Protein AF-A0A496VWD0-F1 (afdb_monomer)

Radius of gyration: 27.04 Å; Cα contacts (8 Å, |Δi|>4): 175; chains: 1; bounding box: 59×35×78 Å

Mean predicted aligned error: 11.77 Å

Solvent-accessible surface area (backbone atoms only — not comparable to full-atom values): 10431 Å² total; per-residue (Å²): 88,80,32,34,59,70,76,56,68,68,62,35,54,75,59,40,41,42,76,70,86,48,63,32,36,28,38,22,77,38,82,87,43,47,85,49,46,41,35,24,33,61,48,44,66,100,41,74,87,44,20,80,60,19,46,62,18,42,45,51,72,52,16,51,53,17,48,51,45,33,60,77,65,42,54,88,78,51,60,71,74,54,52,52,51,52,50,54,50,43,67,76,63,68,74,45,65,73,86,60,90,78,92,70,86,54,74,68,56,56,50,52,48,49,71,73,40,50,77,79,72,40,57,73,67,56,47,51,55,58,53,66,76,47,58,68,68,68,69,49,67,83,50,55,76,71,65,74,47,63,94,54,52,78,71,65,73,51,60,92,61,51,76,67,58,52,53,52,51,54,50,51,59,65,73,75,107

pLDDT: mean 81.61, std 12.05, range [44.19, 95.06]

Structure (mmCIF, N/CA/C/O backbone):
data_AF-A0A496VWD0-F1
#
_entry.id   AF-A0A496VWD0-F1
#
loop_
_atom_site.group_PDB
_atom_site.id
_atom_site.type_symbol
_atom_site.label_atom_id
_atom_site.label_alt_id
_atom_site.label_comp_id
_atom_site.label_asym_id
_atom_site.label_entity_id
_atom_site.label_seq_id
_atom_site.pdbx_PDB_ins_code
_atom_site.Cartn_x
_atom_site.Cartn_y
_atom_site.Cartn_z
_atom_site.occupancy
_atom_site.B_iso_or_equiv
_atom_site.auth_seq_id
_atom_site.auth_comp_id
_atom_site.auth_asym_id
_atom_site.auth_atom_id
_atom_site.pdbx_PDB_model_num
ATOM 1 N N . MET A 1 1 ? 18.034 -6.921 -15.950 1.00 86.56 1 MET A N 1
ATOM 2 C CA . MET A 1 1 ? 18.511 -5.945 -14.944 1.00 86.56 1 MET A CA 1
ATOM 3 C C . MET A 1 1 ? 17.371 -4.990 -14.623 1.00 86.56 1 MET A C 1
ATOM 5 O O . MET A 1 1 ? 16.709 -4.540 -15.549 1.00 86.56 1 MET A O 1
ATOM 9 N N . ILE A 1 2 ? 17.115 -4.714 -13.344 1.00 89.25 2 ILE A N 1
ATOM 10 C CA . ILE A 1 2 ? 16.047 -3.802 -12.904 1.00 89.25 2 ILE A CA 1
ATOM 11 C C . ILE A 1 2 ? 16.693 -2.579 -12.255 1.00 89.25 2 ILE A C 1
ATOM 13 O O . ILE A 1 2 ? 17.579 -2.725 -11.415 1.00 89.25 2 ILE A O 1
ATOM 17 N N . CYS A 1 3 ? 16.245 -1.386 -12.636 1.00 88.88 3 CYS A N 1
ATOM 18 C CA . CYS A 1 3 ? 16.749 -0.121 -12.124 1.00 88.88 3 CYS A CA 1
ATOM 19 C C . CYS A 1 3 ? 15.622 0.671 -11.459 1.00 88.88 3 CYS A C 1
ATOM 21 O O . CYS A 1 3 ? 14.650 1.070 -12.107 1.00 88.88 3 CYS A O 1
ATOM 23 N N . ALA A 1 4 ? 15.791 0.935 -10.162 1.00 85.19 4 ALA A N 1
ATOM 24 C CA . ALA A 1 4 ? 14.922 1.835 -9.411 1.00 85.19 4 ALA A CA 1
ATOM 25 C C . ALA A 1 4 ? 15.094 3.290 -9.854 1.00 85.19 4 ALA A C 1
ATOM 27 O O . ALA A 1 4 ? 14.109 4.018 -9.935 1.00 85.19 4 ALA A O 1
ATOM 28 N N . ILE A 1 5 ? 16.325 3.693 -10.179 1.00 85.62 5 ILE A N 1
ATOM 29 C CA . ILE A 1 5 ? 16.652 5.015 -10.721 1.00 85.62 5 ILE A CA 1
ATOM 30 C C . ILE A 1 5 ? 16.429 5.002 -12.232 1.00 85.62 5 ILE A C 1
ATOM 32 O O . ILE A 1 5 ? 16.742 4.023 -12.911 1.00 85.62 5 ILE A O 1
ATOM 36 N N . GLN A 1 6 ? 15.871 6.090 -12.766 1.00 85.06 6 GLN A N 1
ATOM 37 C CA . GLN A 1 6 ? 15.664 6.224 -14.205 1.00 85.06 6 GLN A CA 1
ATOM 38 C C . GLN A 1 6 ? 17.026 6.336 -14.916 1.00 85.06 6 GLN A C 1
ATOM 40 O O . GLN A 1 6 ? 17.769 7.277 -14.630 1.00 85.06 6 GLN A O 1
ATOM 45 N N . PRO A 1 7 ? 17.377 5.412 -15.830 1.00 85.75 7 PRO A N 1
ATOM 46 C CA . PRO A 1 7 ? 18.634 5.492 -16.560 1.00 85.75 7 PRO A CA 1
ATOM 47 C C . PRO A 1 7 ? 18.671 6.754 -17.424 1.00 85.75 7 PRO A C 1
ATOM 49 O O . PRO A 1 7 ? 17.678 7.108 -18.060 1.00 85.75 7 PRO A O 1
ATOM 52 N N . GLN A 1 8 ? 19.819 7.424 -17.486 1.00 88.12 8 GLN A N 1
ATOM 53 C CA . GLN A 1 8 ? 19.976 8.597 -18.343 1.00 88.12 8 GLN A CA 1
ATOM 54 C C . GLN A 1 8 ? 19.840 8.214 -19.822 1.00 88.12 8 GLN A C 1
ATOM 56 O O . GLN A 1 8 ? 20.357 7.182 -20.258 1.00 88.12 8 GLN A O 1
ATOM 61 N N . LYS A 1 9 ? 19.180 9.074 -20.608 1.00 88.69 9 LYS A N 1
ATOM 62 C CA . LYS A 1 9 ? 18.938 8.841 -22.040 1.00 88.69 9 LYS A CA 1
ATOM 63 C C . LYS A 1 9 ? 20.238 8.601 -22.816 1.00 88.69 9 LYS A C 1
ATOM 65 O O . LYS A 1 9 ? 20.314 7.614 -23.538 1.00 88.69 9 LYS A O 1
ATOM 70 N N . ALA A 1 10 ? 21.257 9.430 -22.581 1.00 89.94 10 ALA A N 1
ATOM 71 C CA . ALA A 1 10 ? 22.562 9.314 -23.232 1.00 89.94 10 ALA A CA 1
ATOM 72 C C . ALA A 1 10 ? 23.220 7.942 -22.996 1.00 89.94 10 ALA A C 1
ATOM 74 O O . ALA A 1 10 ? 23.674 7.307 -23.943 1.00 89.94 10 ALA A O 1
ATOM 75 N N . ASN A 1 11 ? 23.191 7.436 -21.757 1.00 88.69 11 ASN A N 1
ATOM 76 C CA . ASN A 1 11 ? 23.763 6.126 -21.433 1.00 88.69 11 ASN A CA 1
ATOM 77 C C . ASN A 1 11 ? 23.001 4.997 -22.136 1.00 88.69 11 ASN A C 1
ATOM 79 O O . ASN A 1 11 ? 23.614 4.069 -22.654 1.00 88.69 11 ASN A O 1
ATOM 83 N N . ARG A 1 12 ? 21.665 5.064 -22.185 1.00 90.88 12 ARG A N 1
ATOM 84 C CA . ARG A 1 12 ? 20.867 4.047 -22.891 1.00 90.88 12 ARG A CA 1
ATOM 85 C C . ARG A 1 12 ? 21.214 4.001 -24.376 1.00 90.88 12 ARG A C 1
ATOM 87 O O . ARG A 1 12 ? 21.458 2.918 -24.897 1.00 90.88 12 ARG A O 1
ATOM 94 N N . GLU A 1 13 ? 21.278 5.162 -25.022 1.00 89.94 13 GLU A N 1
ATOM 95 C CA . GLU A 1 13 ? 21.610 5.281 -26.445 1.00 89.94 13 GLU A CA 1
ATOM 96 C C . GLU A 1 13 ? 23.036 4.798 -26.736 1.00 89.94 13 GLU A C 1
ATOM 98 O O . GLU A 1 13 ? 23.237 4.035 -27.678 1.00 89.94 13 GLU A O 1
ATOM 103 N N . GLN A 1 14 ? 24.006 5.138 -25.880 1.00 91.81 14 GLN A N 1
ATOM 104 C CA . GLN A 1 14 ? 25.393 4.676 -25.999 1.00 91.81 14 GLN A CA 1
ATOM 105 C C . GLN A 1 14 ? 25.508 3.143 -26.011 1.00 91.81 14 GLN A C 1
ATOM 107 O O . GLN A 1 14 ? 26.306 2.588 -26.764 1.00 91.81 14 GLN A O 1
ATOM 112 N N . TYR A 1 15 ? 24.714 2.450 -25.191 1.00 91.62 15 TYR A N 1
ATOM 113 C CA . TYR A 1 15 ? 24.702 0.984 -25.121 1.00 91.62 15 TYR A CA 1
ATOM 114 C C . TYR A 1 15 ? 23.644 0.337 -26.036 1.00 91.62 15 TYR A C 1
ATOM 116 O O . TYR A 1 15 ? 23.384 -0.863 -25.927 1.00 91.62 15 TYR A O 1
ATOM 124 N N . GLY A 1 16 ? 23.039 1.110 -26.944 1.00 92.19 16 GLY A N 1
ATOM 125 C CA . GLY A 1 16 ? 22.092 0.620 -27.946 1.00 92.19 16 GLY A CA 1
ATOM 126 C C . GLY A 1 16 ? 20.762 0.125 -27.377 1.00 92.19 16 GLY A C 1
ATOM 127 O O . GLY A 1 16 ? 20.146 -0.741 -27.985 1.00 92.19 16 GLY A O 1
ATOM 128 N N . TYR A 1 17 ? 20.340 0.611 -26.206 1.00 94.19 17 TYR A N 1
ATOM 129 C CA . TYR A 1 17 ? 19.066 0.233 -25.592 1.00 94.19 17 TYR A CA 1
ATOM 130 C C . TYR A 1 17 ? 17.898 1.028 -26.179 1.00 94.19 17 TYR A C 1
ATOM 132 O O . TYR A 1 17 ? 17.812 2.246 -26.003 1.00 94.19 17 TYR A O 1
ATOM 140 N N . THR A 1 18 ? 16.948 0.323 -26.791 1.00 92.38 18 THR A N 1
ATOM 141 C CA . THR A 1 18 ? 15.711 0.879 -27.356 1.00 92.38 18 THR A CA 1
ATOM 142 C C . THR A 1 18 ? 14.483 0.276 -26.673 1.00 92.38 18 THR A C 1
ATOM 144 O O . THR A 1 18 ? 14.570 -0.758 -26.010 1.00 92.38 18 THR A O 1
ATOM 147 N N . ILE A 1 19 ? 13.337 0.961 -26.748 1.00 89.88 19 ILE A N 1
ATOM 148 C CA . ILE A 1 19 ? 12.087 0.453 -26.164 1.00 89.88 19 ILE A CA 1
ATOM 149 C C . ILE A 1 19 ? 11.621 -0.744 -26.989 1.00 89.88 19 ILE A C 1
ATOM 151 O O . ILE A 1 19 ? 11.477 -0.627 -28.203 1.00 89.88 19 ILE A O 1
ATOM 155 N N . GLN A 1 20 ? 11.348 -1.868 -26.326 1.00 81.69 20 GLN A N 1
ATOM 156 C CA . GLN A 1 20 ? 10.943 -3.092 -27.016 1.00 81.69 20 GLN A CA 1
ATOM 157 C C . GLN A 1 20 ? 9.421 -3.236 -27.114 1.00 81.69 20 GLN A C 1
ATOM 159 O O . GLN A 1 20 ? 8.879 -3.404 -28.201 1.00 81.69 20 GLN A O 1
ATOM 164 N N . VAL A 1 21 ? 8.736 -3.203 -25.969 1.00 83.56 21 VAL A N 1
ATOM 165 C CA . VAL A 1 21 ? 7.298 -3.515 -25.875 1.00 83.56 21 VAL A CA 1
ATOM 166 C C . VAL A 1 21 ? 6.524 -2.344 -25.292 1.00 83.56 21 VAL A C 1
ATOM 168 O O . VAL A 1 21 ? 5.496 -1.943 -25.824 1.00 83.56 21 VAL A O 1
ATOM 171 N N . GLN A 1 22 ? 7.031 -1.781 -24.197 1.00 89.50 22 GLN A N 1
ATOM 172 C CA . GLN A 1 22 ? 6.360 -0.725 -23.455 1.00 89.50 22 GLN A CA 1
ATOM 173 C C . GLN A 1 22 ? 7.377 0.216 -22.800 1.00 89.50 22 GLN A C 1
ATOM 175 O O . GLN A 1 22 ? 8.539 -0.170 -22.617 1.00 89.50 22 GLN A O 1
ATOM 180 N N . PRO A 1 23 ? 6.961 1.433 -22.407 1.00 91.56 23 PRO A N 1
ATOM 181 C CA . PRO A 1 23 ? 7.809 2.349 -21.656 1.00 91.56 23 PRO A CA 1
ATOM 182 C C . PRO A 1 23 ? 8.456 1.671 -20.442 1.00 91.56 23 PRO A C 1
ATOM 184 O O . PRO A 1 23 ? 7.813 0.913 -19.719 1.00 91.56 23 PRO A O 1
ATOM 187 N N . GLY A 1 24 ? 9.750 1.919 -20.240 1.00 92.12 24 GLY A N 1
ATOM 188 C CA . GLY A 1 24 ? 10.509 1.326 -19.143 1.00 92.12 24 GLY A CA 1
ATOM 189 C C . GLY A 1 24 ? 11.041 -0.085 -19.394 1.00 92.12 24 GLY A C 1
ATOM 190 O O . GLY A 1 24 ? 11.794 -0.560 -18.554 1.00 92.12 24 GLY A O 1
ATOM 191 N N . VAL A 1 25 ? 10.735 -0.744 -20.517 1.00 94.06 25 VAL A N 1
ATOM 192 C CA . VAL A 1 25 ? 11.342 -2.036 -20.892 1.00 94.06 25 VAL A CA 1
ATOM 193 C C . VAL A 1 25 ? 12.208 -1.852 -22.132 1.00 94.06 25 VAL A C 1
ATOM 195 O O . VAL A 1 25 ? 11.705 -1.601 -23.230 1.00 94.06 25 VAL A O 1
ATOM 198 N N . TYR A 1 26 ? 13.519 -1.977 -21.941 1.00 93.75 26 TYR A N 1
ATOM 199 C CA . TYR A 1 26 ? 14.521 -1.717 -22.963 1.00 93.75 26 TYR A CA 1
ATOM 200 C C . TYR A 1 26 ? 15.311 -2.971 -23.325 1.00 93.75 26 TYR A C 1
ATOM 202 O O . TYR A 1 26 ? 15.705 -3.740 -22.444 1.00 93.75 26 TYR A O 1
ATOM 210 N N . GLN A 1 27 ? 15.625 -3.107 -24.611 1.00 94.81 27 GLN A N 1
ATOM 211 C CA . GLN A 1 27 ? 16.470 -4.169 -25.146 1.00 94.81 27 GLN A CA 1
ATOM 212 C C . GLN A 1 27 ? 17.642 -3.568 -25.919 1.00 94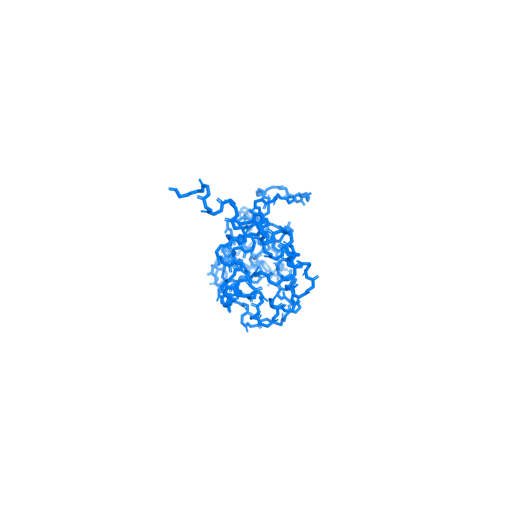.81 27 GLN A C 1
ATOM 214 O O . GLN A 1 27 ? 17.470 -2.561 -26.600 1.00 94.81 27 GLN A O 1
ATOM 219 N N . SER A 1 28 ? 18.832 -4.156 -25.779 1.00 93.81 28 SER A N 1
ATOM 220 C CA . SER A 1 28 ? 20.012 -3.699 -26.516 1.00 93.81 28 SER A CA 1
ATOM 221 C C . SER A 1 28 ? 20.126 -4.379 -27.879 1.00 93.81 28 SER A C 1
ATOM 223 O O . SER A 1 28 ? 19.969 -5.598 -27.984 1.00 93.81 28 SER A O 1
ATOM 225 N N . ASP A 1 29 ? 20.484 -3.599 -28.897 1.00 91.19 29 ASP A N 1
ATOM 226 C CA . ASP A 1 29 ? 20.844 -4.105 -30.227 1.00 91.19 29 ASP A CA 1
ATOM 227 C C . ASP A 1 29 ? 22.308 -4.582 -30.306 1.00 91.19 29 ASP A C 1
ATOM 229 O O . ASP A 1 29 ? 22.716 -5.232 -31.271 1.00 91.19 29 ASP A O 1
ATOM 233 N N . ASN A 1 30 ? 23.118 -4.305 -29.276 1.00 91.38 30 ASN A N 1
ATOM 234 C CA . ASN A 1 30 ? 24.497 -4.775 -29.190 1.00 91.38 30 ASN A CA 1
ATOM 235 C C . ASN A 1 30 ? 24.525 -6.284 -28.911 1.00 91.38 30 ASN A C 1
ATOM 237 O O . ASN A 1 30 ? 23.967 -6.731 -27.915 1.00 91.38 30 ASN A O 1
ATOM 241 N N . ILE A 1 31 ? 25.235 -7.062 -29.735 1.00 91.75 31 ILE A N 1
ATOM 242 C CA . ILE A 1 31 ? 25.299 -8.535 -29.662 1.00 91.75 31 ILE A CA 1
ATOM 243 C C . ILE A 1 31 ? 25.579 -9.046 -28.238 1.00 91.75 31 ILE A C 1
ATOM 245 O O . ILE A 1 31 ? 24.936 -9.996 -27.795 1.00 91.75 31 ILE A O 1
ATOM 249 N N . THR A 1 32 ? 26.486 -8.398 -27.505 1.00 91.81 32 THR A N 1
ATOM 250 C CA . THR A 1 32 ? 26.884 -8.816 -26.151 1.00 91.81 32 THR A CA 1
ATOM 251 C C . THR A 1 32 ? 25.822 -8.489 -25.100 1.00 91.81 32 THR A C 1
ATOM 253 O O . THR A 1 32 ? 25.647 -9.238 -24.142 1.00 91.81 32 THR A O 1
ATOM 256 N N . LEU A 1 33 ? 25.100 -7.377 -25.265 1.00 91.38 33 LEU A N 1
ATOM 257 C CA . LEU A 1 33 ? 24.080 -6.907 -24.318 1.00 91.38 33 LEU A CA 1
ATOM 258 C C . LEU A 1 33 ? 22.660 -7.327 -24.717 1.00 91.38 33 LEU A C 1
ATOM 260 O O . LEU A 1 33 ? 21.738 -7.203 -23.917 1.00 91.38 33 LEU A O 1
ATOM 264 N N . LYS A 1 34 ? 22.483 -7.881 -25.918 1.00 90.81 34 LYS A N 1
ATOM 265 C CA . LYS A 1 34 ? 21.219 -8.393 -26.453 1.00 90.81 34 LYS A CA 1
ATOM 266 C C . LYS A 1 34 ? 20.522 -9.427 -25.564 1.00 90.81 34 LYS A C 1
ATOM 268 O O . LYS A 1 34 ? 19.304 -9.502 -25.654 1.00 90.81 34 LYS A O 1
ATOM 273 N N . PRO A 1 35 ? 21.196 -10.210 -24.702 1.00 93.38 35 PRO A N 1
ATOM 274 C CA . PRO A 1 35 ? 20.502 -11.063 -23.732 1.00 93.38 35 PRO A CA 1
ATOM 275 C C . PRO A 1 35 ? 19.967 -10.313 -22.501 1.00 93.38 35 PRO A C 1
ATOM 277 O O . PRO A 1 35 ? 19.178 -10.865 -21.739 1.00 93.38 35 PRO A O 1
ATOM 280 N N . ILE A 1 36 ? 20.407 -9.075 -22.258 1.00 92.25 36 ILE A N 1
ATOM 281 C CA . ILE A 1 36 ? 20.117 -8.329 -21.032 1.00 92.25 36 ILE A CA 1
ATOM 282 C C . ILE A 1 36 ? 18.985 -7.338 -21.295 1.00 92.25 36 ILE A C 1
ATOM 284 O O . ILE A 1 36 ? 19.176 -6.306 -21.927 1.00 92.25 36 ILE A O 1
ATOM 288 N N . THR A 1 37 ? 17.804 -7.618 -20.750 1.00 93.69 37 THR A N 1
ATOM 289 C CA . THR A 1 37 ? 16.703 -6.645 -20.711 1.00 93.69 37 THR A CA 1
ATOM 290 C C . THR A 1 37 ? 16.915 -5.663 -19.563 1.00 93.69 37 THR A C 1
ATOM 292 O O . THR A 1 37 ? 17.161 -6.067 -18.418 1.00 93.69 37 THR A O 1
ATOM 295 N N . LEU A 1 38 ? 16.803 -4.370 -19.853 1.00 93.12 38 LEU A N 1
ATOM 296 C CA . LEU A 1 38 ? 16.862 -3.294 -18.871 1.00 93.12 38 LEU A CA 1
ATOM 297 C C . LEU A 1 38 ? 15.442 -2.823 -18.544 1.00 93.12 38 LEU A C 1
ATOM 299 O O . LEU A 1 38 ? 14.721 -2.357 -19.421 1.00 93.12 38 LEU A O 1
ATOM 303 N N . ILE A 1 39 ? 15.055 -2.915 -17.274 1.00 94.50 39 ILE A N 1
ATOM 304 C CA . ILE A 1 39 ? 13.734 -2.501 -16.792 1.00 94.50 39 ILE A CA 1
ATOM 305 C C . ILE A 1 39 ? 13.890 -1.261 -15.906 1.00 94.50 39 ILE A C 1
ATOM 307 O O . ILE A 1 39 ? 14.478 -1.346 -14.828 1.00 94.50 39 ILE A O 1
ATOM 311 N N . SER A 1 40 ? 13.365 -0.112 -16.336 1.00 94.38 40 SER A N 1
ATOM 312 C CA . SER A 1 40 ? 13.303 1.114 -15.536 1.00 94.38 40 SER A CA 1
ATOM 313 C C . SER A 1 40 ? 11.952 1.260 -14.846 1.00 94.38 40 SER A C 1
ATOM 315 O O . SER A 1 40 ? 10.940 1.564 -15.476 1.00 94.38 40 SER A O 1
ATOM 317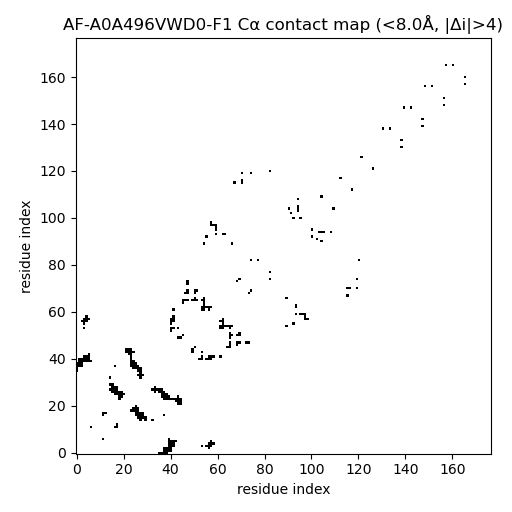 N N . LEU A 1 41 ? 11.956 1.124 -13.520 1.00 93.81 41 LEU A N 1
ATOM 318 C CA . LEU A 1 41 ? 10.737 1.142 -12.708 1.00 93.81 41 LEU A CA 1
ATOM 319 C C . LEU A 1 41 ? 9.996 2.487 -12.755 1.00 93.81 41 LEU A C 1
ATOM 321 O O . LEU A 1 41 ? 8.772 2.531 -12.693 1.00 93.81 41 LEU A O 1
ATOM 325 N N . ASN A 1 42 ? 10.723 3.596 -12.908 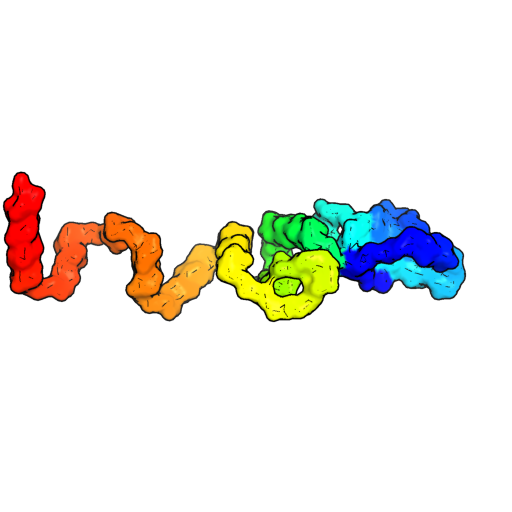1.00 91.69 42 ASN A N 1
ATOM 326 C CA . ASN A 1 42 ? 10.125 4.932 -13.000 1.00 91.69 42 ASN A CA 1
ATOM 327 C C . ASN A 1 42 ? 9.389 5.186 -14.323 1.00 91.69 42 ASN A C 1
ATOM 329 O O . ASN A 1 42 ? 8.587 6.120 -14.398 1.00 91.69 42 ASN A O 1
ATOM 333 N N . GLU A 1 43 ? 9.691 4.406 -15.361 1.00 93.44 43 GLU A N 1
ATOM 334 C CA . GLU A 1 43 ? 9.142 4.565 -16.710 1.00 93.44 43 GLU A CA 1
ATOM 335 C C . GLU A 1 43 ? 8.032 3.542 -17.005 1.00 93.44 43 GLU A C 1
ATOM 337 O O . GLU A 1 43 ? 7.296 3.733 -17.970 1.00 93.44 43 GLU A O 1
ATOM 342 N N . LEU A 1 44 ? 7.860 2.515 -16.160 1.00 95.06 44 LEU A N 1
ATOM 343 C CA . LEU A 1 44 ? 6.809 1.508 -16.324 1.00 95.06 44 LEU A CA 1
ATOM 344 C C . LEU A 1 44 ? 5.391 2.114 -16.233 1.00 95.06 44 LEU A C 1
ATOM 346 O O . LEU A 1 44 ? 5.163 3.034 -15.427 1.00 95.06 44 LEU A O 1
ATOM 350 N N . PRO A 1 45 ? 4.423 1.590 -17.013 1.00 94.94 45 PRO A N 1
ATOM 351 C CA . PRO A 1 45 ? 3.007 1.933 -16.892 1.00 94.94 45 PRO A CA 1
ATOM 352 C C . PRO A 1 45 ? 2.432 1.634 -15.502 1.00 94.94 45 PRO A C 1
ATOM 354 O O . PRO A 1 45 ? 2.868 0.709 -14.810 1.00 94.94 45 PRO A O 1
ATOM 357 N N . ASP A 1 46 ? 1.423 2.413 -15.107 1.00 94.06 46 ASP A N 1
ATOM 358 C CA . ASP A 1 46 ? 0.728 2.273 -13.822 1.00 94.06 46 ASP A CA 1
ATOM 359 C C . ASP A 1 46 ? -0.308 1.125 -13.903 1.00 94.06 46 ASP A C 1
ATOM 361 O O . ASP A 1 46 ? -1.512 1.359 -13.891 1.00 94.06 46 ASP A O 1
ATOM 365 N N . GLU A 1 47 ? 0.170 -0.118 -14.026 1.00 94.12 47 GLU A N 1
ATOM 366 C CA . GLU A 1 47 ? -0.653 -1.331 -14.181 1.00 94.12 47 GLU A CA 1
ATOM 367 C C . GLU A 1 47 ? -0.367 -2.366 -13.086 1.00 94.12 47 GLU A C 1
ATOM 369 O O . GLU A 1 47 ? 0.753 -2.449 -12.575 1.00 94.12 47 GLU A O 1
ATOM 374 N N . LEU A 1 48 ? -1.364 -3.193 -12.735 1.00 91.69 48 LEU A N 1
ATOM 375 C CA . LEU A 1 48 ? -1.295 -4.074 -11.561 1.00 91.69 48 LEU A CA 1
ATOM 376 C C . LEU A 1 48 ? -0.122 -5.062 -11.623 1.00 91.69 48 LEU A C 1
ATOM 378 O O . LEU A 1 48 ? 0.553 -5.289 -10.621 1.00 91.69 48 LEU A O 1
ATOM 382 N N . HIS A 1 49 ? 0.160 -5.621 -12.801 1.00 90.81 49 HIS A N 1
ATOM 383 C CA . HIS A 1 49 ? 1.270 -6.557 -12.979 1.00 90.81 49 HIS A CA 1
ATOM 384 C C . HIS A 1 49 ? 2.648 -5.884 -12.818 1.00 90.81 49 HIS A C 1
ATOM 386 O O . HIS A 1 49 ? 3.598 -6.541 -12.399 1.00 90.81 49 HIS A O 1
ATOM 392 N N . ASN A 1 50 ? 2.750 -4.573 -13.079 1.00 93.56 5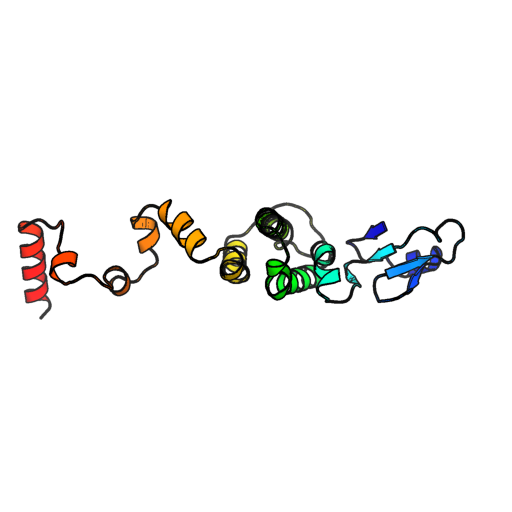0 ASN A N 1
ATOM 393 C CA . ASN A 1 50 ? 3.966 -3.781 -12.863 1.00 93.56 50 ASN A CA 1
ATOM 394 C C . ASN A 1 50 ? 4.064 -3.257 -11.424 1.00 93.56 50 ASN A C 1
ATOM 396 O O . ASN A 1 50 ? 5.164 -3.035 -10.921 1.00 93.56 50 ASN A O 1
ATOM 400 N N . ALA A 1 51 ? 2.934 -3.062 -10.740 1.00 91.62 51 ALA A N 1
ATOM 401 C CA . ALA A 1 51 ? 2.875 -2.421 -9.428 1.00 91.62 51 ALA A CA 1
ATOM 402 C C . ALA A 1 51 ? 3.759 -3.110 -8.372 1.00 91.62 51 ALA A C 1
ATOM 404 O O . ALA A 1 51 ? 4.383 -2.430 -7.556 1.00 91.62 51 ALA A O 1
ATOM 405 N N . TRP A 1 52 ? 3.885 -4.439 -8.438 1.00 88.06 52 TRP A N 1
ATOM 406 C CA . TRP A 1 52 ? 4.728 -5.234 -7.537 1.00 88.06 52 TRP A CA 1
ATOM 407 C C . TRP A 1 52 ? 6.203 -4.845 -7.560 1.00 88.06 52 TRP A C 1
ATOM 409 O O . TRP A 1 52 ? 6.861 -4.896 -6.528 1.00 88.06 52 TRP A O 1
ATOM 419 N N . VAL A 1 53 ? 6.724 -4.462 -8.727 1.00 89.38 53 VAL A N 1
ATOM 420 C CA . VAL A 1 53 ? 8.118 -4.026 -8.870 1.00 89.38 53 VAL A CA 1
ATOM 421 C C . VAL A 1 53 ? 8.226 -2.506 -8.817 1.00 89.38 53 VAL A C 1
ATOM 423 O O . VAL A 1 53 ? 9.171 -1.979 -8.240 1.00 89.38 53 VAL A O 1
ATOM 426 N N . THR A 1 54 ? 7.235 -1.777 -9.337 1.00 91.94 54 THR A N 1
ATOM 427 C CA . THR A 1 54 ? 7.214 -0.305 -9.349 1.00 91.94 54 THR A CA 1
ATOM 428 C C . THR A 1 54 ? 7.097 0.302 -7.950 1.00 91.94 54 THR A C 1
ATOM 430 O O . THR A 1 54 ? 7.510 1.444 -7.743 1.00 91.94 54 THR A O 1
ATOM 433 N N . CYS A 1 55 ? 6.624 -0.446 -6.949 1.00 87.06 55 CYS A N 1
ATOM 434 C CA . CYS A 1 55 ? 6.671 0.014 -5.560 1.00 87.06 55 CYS A CA 1
ATOM 435 C C . CYS A 1 55 ? 8.110 0.278 -5.070 1.00 87.06 55 CYS A C 1
ATOM 437 O O . CYS A 1 55 ? 8.291 1.077 -4.160 1.00 87.06 55 CYS A O 1
ATOM 439 N N . LEU A 1 56 ? 9.133 -0.291 -5.723 1.00 86.81 56 LEU A N 1
ATOM 440 C CA . LEU A 1 56 ? 10.559 -0.067 -5.447 1.00 86.81 56 LEU A CA 1
ATOM 441 C C . LEU A 1 56 ? 11.185 1.063 -6.288 1.00 86.81 56 LEU A C 1
ATOM 443 O O . LEU A 1 56 ? 12.397 1.269 -6.245 1.00 86.81 56 LEU A O 1
ATOM 447 N N . ALA A 1 57 ? 10.394 1.782 -7.088 1.00 88.19 57 ALA A N 1
ATOM 448 C CA . ALA A 1 57 ? 10.890 2.861 -7.936 1.00 88.19 57 ALA A CA 1
ATOM 449 C C . ALA A 1 57 ? 11.500 4.007 -7.108 1.00 88.19 57 ALA A C 1
ATOM 451 O O . ALA A 1 57 ? 11.046 4.300 -6.001 1.00 88.19 57 ALA A O 1
ATOM 452 N N . SER A 1 58 ? 12.502 4.712 -7.639 1.00 84.00 58 SER A N 1
ATOM 453 C CA . SER A 1 58 ? 13.143 5.805 -6.894 1.00 84.00 58 SER A CA 1
ATOM 454 C C . SER A 1 58 ? 12.234 7.027 -6.732 1.00 84.00 58 SER A C 1
ATOM 456 O O . SER A 1 58 ? 12.328 7.716 -5.721 1.00 84.00 58 SER A O 1
ATOM 458 N N . LYS A 1 59 ? 11.299 7.270 -7.664 1.00 83.31 59 LYS A N 1
ATOM 459 C CA . LYS A 1 59 ? 10.370 8.406 -7.575 1.00 83.31 59 LYS A CA 1
ATOM 460 C C . LYS A 1 59 ? 9.221 8.115 -6.618 1.00 83.31 59 LYS A C 1
ATOM 462 O O . LYS A 1 59 ? 8.411 7.213 -6.863 1.00 83.31 59 LYS A O 1
ATOM 467 N N . LYS A 1 60 ? 9.055 8.955 -5.594 1.00 78.06 60 LYS A N 1
ATOM 468 C CA . LYS A 1 60 ? 7.995 8.828 -4.577 1.00 78.06 60 LYS A CA 1
ATOM 469 C C . LYS A 1 60 ? 6.600 8.721 -5.190 1.00 78.06 60 LYS A C 1
ATOM 471 O O . LYS A 1 60 ? 5.818 7.848 -4.820 1.00 78.06 60 LYS A O 1
ATOM 476 N N . ARG A 1 61 ? 6.291 9.569 -6.179 1.00 81.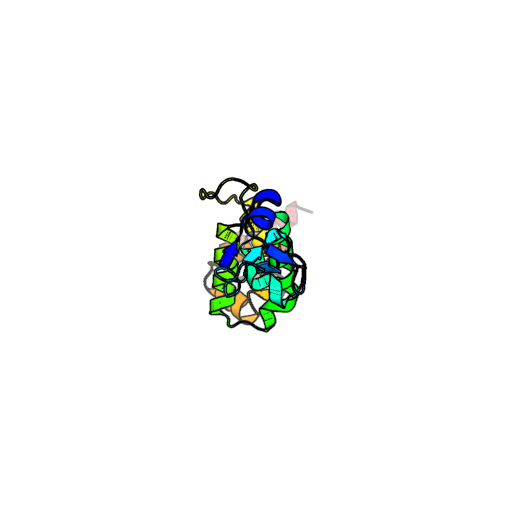88 61 ARG A N 1
ATOM 477 C CA . ARG A 1 61 ? 4.981 9.566 -6.855 1.00 81.88 61 ARG A CA 1
ATOM 478 C C . ARG A 1 61 ? 4.694 8.235 -7.556 1.00 81.88 61 ARG A C 1
ATOM 480 O O . ARG A 1 61 ? 3.547 7.800 -7.553 1.00 81.88 61 ARG A O 1
ATOM 487 N N . LYS A 1 62 ? 5.712 7.595 -8.142 1.00 86.69 62 LYS A N 1
ATOM 488 C CA . LYS A 1 62 ? 5.567 6.285 -8.793 1.00 86.69 62 LYS A CA 1
ATOM 489 C C . LYS A 1 62 ? 5.334 5.179 -7.768 1.00 86.69 62 LYS A C 1
ATOM 491 O O . LYS A 1 62 ? 4.390 4.413 -7.940 1.00 86.69 62 LYS A O 1
ATOM 496 N N . ARG A 1 63 ? 6.095 5.167 -6.664 1.00 85.94 63 ARG A N 1
ATOM 497 C CA . ARG A 1 63 ? 5.867 4.219 -5.559 1.00 85.94 63 ARG A CA 1
ATOM 498 C C . ARG A 1 63 ? 4.454 4.318 -5.004 1.00 85.94 63 ARG A C 1
ATOM 500 O O . ARG A 1 63 ? 3.770 3.307 -4.909 1.00 85.94 63 ARG A O 1
ATOM 507 N N . LEU A 1 64 ? 4.006 5.532 -4.672 1.00 81.44 64 LEU A N 1
ATOM 508 C CA . LEU A 1 64 ? 2.687 5.756 -4.076 1.00 81.44 64 LEU A CA 1
ATOM 509 C C . LEU A 1 64 ? 1.564 5.218 -4.965 1.00 81.44 64 LEU A C 1
ATOM 511 O O . LEU A 1 64 ? 0.718 4.482 -4.474 1.00 81.44 64 LEU A O 1
ATOM 515 N N . LYS A 1 65 ? 1.599 5.503 -6.272 1.00 87.19 65 LYS A N 1
ATOM 516 C CA . LYS A 1 65 ? 0.617 4.954 -7.217 1.00 87.19 65 LYS A CA 1
ATOM 517 C C . LYS A 1 65 ? 0.632 3.428 -7.263 1.00 87.19 65 LYS A C 1
ATOM 519 O O . LYS A 1 65 ? -0.430 2.817 -7.252 1.00 87.19 65 LYS A O 1
ATOM 524 N N . ALA A 1 66 ? 1.820 2.825 -7.306 1.00 89.62 66 ALA A N 1
ATOM 525 C CA . ALA A 1 66 ? 1.952 1.374 -7.298 1.00 89.62 66 ALA A CA 1
ATOM 526 C C . ALA A 1 66 ? 1.351 0.777 -6.020 1.00 89.62 66 ALA A C 1
ATOM 528 O O . ALA A 1 66 ? 0.564 -0.157 -6.090 1.00 89.62 66 ALA A O 1
ATOM 529 N N . PHE A 1 67 ? 1.643 1.359 -4.859 1.00 86.44 67 PHE A N 1
ATOM 530 C CA . PHE A 1 67 ? 1.080 0.912 -3.590 1.00 86.44 67 PHE A CA 1
ATOM 531 C C . PHE A 1 67 ? -0.434 1.078 -3.485 1.00 86.44 67 PHE A C 1
ATOM 533 O O . PHE A 1 67 ? -1.089 0.166 -2.990 1.00 86.44 67 PHE A O 1
ATOM 540 N N . THR A 1 68 ? -0.997 2.182 -3.977 1.00 84.94 68 THR A N 1
ATOM 541 C CA . THR A 1 68 ? -2.455 2.347 -4.075 1.00 84.94 68 THR A CA 1
ATOM 542 C C . THR A 1 68 ? -3.065 1.247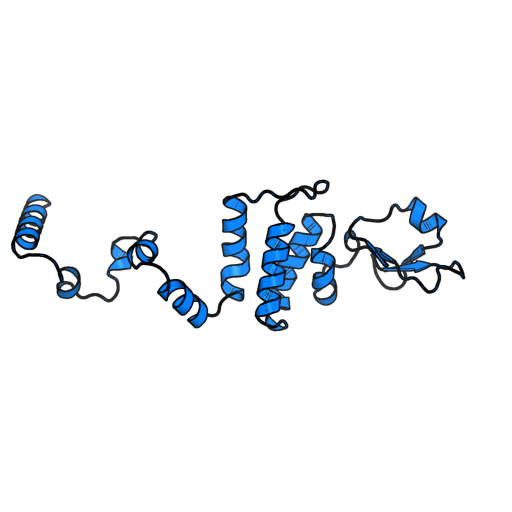 -4.944 1.00 84.94 68 THR A C 1
ATOM 544 O O . THR A 1 68 ? -3.996 0.579 -4.515 1.00 84.94 68 THR A O 1
ATOM 547 N N . LEU A 1 69 ? -2.477 0.965 -6.111 1.00 90.06 69 LEU A N 1
ATOM 548 C CA . LEU A 1 69 ? -2.967 -0.087 -7.004 1.00 90.06 69 LEU A CA 1
ATOM 549 C C . LEU A 1 69 ? -2.871 -1.490 -6.374 1.00 90.06 69 LEU A C 1
ATOM 551 O O . LEU A 1 69 ? -3.776 -2.312 -6.515 1.00 90.06 69 LEU A O 1
ATOM 555 N N . LEU A 1 70 ? -1.795 -1.760 -5.627 1.00 87.94 70 LEU A N 1
ATOM 556 C CA . LEU A 1 70 ? -1.650 -2.998 -4.861 1.00 87.94 70 LEU A CA 1
ATOM 557 C C . LEU A 1 70 ? -2.693 -3.108 -3.747 1.00 87.94 70 LEU A C 1
ATOM 559 O O . LEU A 1 70 ? -3.236 -4.191 -3.544 1.00 87.94 70 LEU A O 1
ATOM 563 N N . ASN A 1 71 ? -2.986 -2.019 -3.041 1.00 83.38 71 ASN A N 1
ATOM 564 C CA . ASN A 1 71 ? -4.010 -1.998 -2.003 1.00 83.38 71 ASN A CA 1
ATOM 565 C C . ASN A 1 71 ? -5.403 -2.287 -2.569 1.00 83.38 71 ASN A C 1
ATOM 567 O O . ASN A 1 71 ? -6.121 -3.123 -2.024 1.00 83.38 71 ASN A O 1
ATOM 571 N N . ASP A 1 72 ? -5.758 -1.616 -3.662 1.00 85.50 72 ASP A N 1
ATOM 572 C CA . ASP A 1 72 ? -7.109 -1.646 -4.220 1.00 85.50 72 ASP A CA 1
ATOM 573 C C . ASP A 1 72 ? -7.386 -2.964 -4.960 1.00 85.50 72 ASP A C 1
ATOM 575 O O . ASP A 1 72 ? -8.473 -3.534 -4.851 1.00 85.50 72 ASP A O 1
ATOM 579 N N . GLU A 1 73 ? -6.389 -3.490 -5.681 1.00 87.12 73 GLU A N 1
ATOM 580 C CA . GLU A 1 73 ? -6.572 -4.648 -6.561 1.00 87.12 73 GLU A CA 1
ATOM 581 C C . GLU A 1 73 ? -5.591 -5.800 -6.316 1.00 87.12 73 GLU A C 1
ATOM 583 O O . GLU A 1 73 ? -5.917 -6.948 -6.616 1.00 87.12 73 GLU A O 1
ATOM 588 N N . GLY A 1 74 ? -4.400 -5.545 -5.776 1.00 83.19 74 GLY A N 1
ATOM 589 C CA . GLY A 1 74 ? -3.359 -6.566 -5.599 1.00 83.19 74 GLY A CA 1
ATOM 590 C C . GLY A 1 74 ? -3.546 -7.448 -4.366 1.00 83.19 74 GLY A C 1
ATOM 591 O O . GLY A 1 74 ? -3.240 -8.640 -4.395 1.00 83.19 74 GLY A O 1
ATOM 592 N N . PHE A 1 75 ? -4.088 -6.892 -3.283 1.00 81.25 75 PHE A N 1
ATOM 593 C CA . PHE A 1 75 ? -4.138 -7.548 -1.973 1.00 81.25 75 PHE A CA 1
ATOM 594 C C . PHE A 1 75 ? -5.037 -8.787 -1.931 1.00 81.25 75 PHE A C 1
ATOM 596 O O . PHE A 1 75 ? -4.819 -9.676 -1.108 1.00 81.25 75 PHE A O 1
ATOM 603 N N . LYS A 1 76 ? -6.006 -8.906 -2.843 1.00 81.69 76 LYS A N 1
ATOM 604 C CA . LYS A 1 76 ? -6.820 -10.124 -3.002 1.00 81.69 76 LYS A CA 1
ATOM 605 C C . LYS A 1 76 ? -6.028 -11.326 -3.531 1.00 81.69 76 LYS A C 1
ATOM 607 O O . LYS A 1 76 ? -6.462 -12.454 -3.335 1.00 81.69 76 LYS A O 1
ATOM 612 N N . PHE A 1 77 ? -4.878 -11.101 -4.168 1.00 82.69 77 PHE A N 1
ATOM 613 C CA . PHE A 1 77 ? -4.094 -12.154 -4.818 1.00 82.69 77 PHE A CA 1
ATOM 614 C C . PHE A 1 77 ? -2.883 -12.625 -4.008 1.00 82.69 77 PHE A C 1
ATOM 616 O O . PHE A 1 77 ? -2.205 -13.556 -4.437 1.00 82.69 77 PHE A O 1
ATOM 623 N N . ILE A 1 78 ? -2.592 -12.004 -2.858 1.00 77.88 78 ILE A N 1
ATOM 624 C CA . ILE A 1 78 ? -1.390 -12.316 -2.076 1.00 77.88 78 ILE A CA 1
ATOM 625 C C . ILE A 1 78 ? -1.690 -12.965 -0.721 1.00 77.88 78 ILE A C 1
ATOM 627 O O . ILE A 1 78 ? -2.607 -12.535 -0.011 1.00 77.88 78 ILE A O 1
ATOM 631 N N . PRO A 1 79 ? -0.882 -13.966 -0.315 1.00 81.69 79 PRO A N 1
ATOM 632 C CA . PRO A 1 79 ? -0.960 -14.553 1.015 1.00 81.69 79 PRO A CA 1
ATOM 633 C C . PRO A 1 79 ? -0.739 -13.519 2.123 1.00 81.69 79 PRO A C 1
ATOM 635 O O . PRO A 1 79 ? 0.033 -12.569 1.972 1.00 81.69 79 PRO A O 1
ATOM 638 N N . LYS A 1 80 ? -1.358 -13.754 3.284 1.00 75.81 80 LYS A N 1
ATOM 639 C CA . LYS A 1 80 ? -1.280 -12.873 4.462 1.00 75.81 80 LYS A CA 1
ATOM 640 C C . LYS A 1 80 ? 0.156 -12.477 4.860 1.00 75.81 80 LYS A C 1
ATOM 642 O O . LYS A 1 80 ? 0.371 -11.284 5.061 1.00 75.81 80 LYS A O 1
ATOM 647 N N . PRO A 1 81 ? 1.156 -13.384 4.915 1.00 77.38 81 PRO A N 1
ATOM 648 C CA . PRO A 1 81 ? 2.533 -12.991 5.243 1.00 77.38 81 PRO A CA 1
ATOM 649 C C . PRO A 1 81 ? 3.121 -11.975 4.256 1.00 77.38 81 PRO A C 1
ATOM 651 O O . PRO A 1 81 ? 3.879 -11.090 4.639 1.00 77.38 81 PRO A O 1
ATOM 654 N N . PHE A 1 82 ? 2.733 -12.062 2.984 1.00 77.75 82 PHE A N 1
ATOM 655 C CA . PHE A 1 82 ? 3.229 -11.165 1.950 1.00 77.75 82 PHE A CA 1
ATOM 656 C C . PHE A 1 82 ? 2.551 -9.788 2.002 1.00 77.75 82 PHE A C 1
ATOM 658 O O . PHE A 1 82 ? 3.188 -8.788 1.690 1.00 77.75 82 PHE A O 1
ATOM 665 N N . LYS A 1 83 ? 1.295 -9.698 2.470 1.00 76.50 83 LYS A N 1
ATOM 666 C CA . LYS A 1 83 ? 0.650 -8.400 2.758 1.00 76.50 83 LYS A CA 1
ATOM 667 C C . LYS A 1 83 ? 1.455 -7.613 3.786 1.00 76.50 83 LYS A C 1
ATOM 669 O O . LYS A 1 83 ? 1.757 -6.446 3.556 1.00 76.50 83 LYS A O 1
ATOM 674 N N . TRP A 1 84 ? 1.844 -8.281 4.874 1.00 72.56 84 TRP A N 1
ATOM 675 C CA . TRP A 1 84 ? 2.683 -7.702 5.923 1.00 72.56 84 TRP A CA 1
ATOM 676 C C . TRP A 1 84 ? 4.029 -7.236 5.388 1.00 72.56 84 TRP A C 1
ATOM 678 O O . TRP A 1 84 ? 4.393 -6.086 5.610 1.00 72.56 84 TRP A O 1
ATOM 688 N N . PHE A 1 85 ? 4.694 -8.069 4.586 1.00 79.75 85 PHE A N 1
ATOM 689 C CA . PHE A 1 85 ? 5.933 -7.683 3.916 1.00 79.75 85 PHE A CA 1
ATOM 690 C C . PHE A 1 85 ? 5.776 -6.405 3.074 1.00 79.75 85 PHE A C 1
ATOM 692 O O . PHE A 1 85 ? 6.603 -5.505 3.168 1.00 79.75 85 PHE A O 1
ATOM 699 N N . ILE A 1 86 ? 4.707 -6.277 2.279 1.00 76.81 86 ILE A N 1
ATOM 700 C CA . ILE A 1 86 ? 4.472 -5.085 1.443 1.00 76.81 86 ILE A CA 1
ATOM 701 C C . ILE A 1 86 ? 4.231 -3.828 2.288 1.00 76.81 86 ILE A C 1
ATOM 703 O O . ILE A 1 86 ? 4.623 -2.733 1.886 1.00 76.81 86 ILE A O 1
ATOM 707 N N . ILE A 1 87 ? 3.627 -3.966 3.465 1.00 71.19 87 ILE A N 1
ATOM 708 C CA . ILE A 1 87 ? 3.386 -2.846 4.383 1.00 71.19 87 ILE A CA 1
ATOM 709 C C . ILE A 1 87 ? 4.662 -2.431 5.092 1.00 71.19 87 ILE A C 1
ATOM 711 O O . ILE A 1 87 ? 4.936 -1.238 5.184 1.00 71.19 87 ILE A O 1
ATOM 715 N N . GLU A 1 88 ? 5.452 -3.390 5.562 1.00 72.94 88 GLU A N 1
ATOM 716 C CA . GLU A 1 88 ? 6.779 -3.118 6.112 1.00 72.94 88 GLU A CA 1
ATOM 717 C C . GLU A 1 88 ? 7.661 -2.453 5.052 1.00 72.94 88 GLU A C 1
ATOM 719 O O . GLU A 1 88 ? 8.288 -1.426 5.307 1.00 72.94 88 GLU A O 1
ATOM 724 N N . LEU A 1 89 ? 7.627 -2.956 3.817 1.00 76.38 89 LEU A N 1
ATOM 725 C CA . LEU A 1 89 ? 8.310 -2.347 2.686 1.00 76.38 89 LEU A CA 1
ATOM 726 C C . LEU A 1 89 ? 7.819 -0.914 2.435 1.00 76.38 89 LEU A C 1
ATOM 728 O O . LEU A 1 89 ? 8.639 -0.014 2.270 1.00 76.38 89 LEU A O 1
ATOM 732 N N . TRP A 1 90 ? 6.505 -0.669 2.458 1.00 70.62 90 TRP A N 1
ATOM 733 C CA . TRP A 1 90 ? 5.931 0.677 2.362 1.00 70.62 90 TRP A CA 1
ATOM 734 C C . TRP A 1 90 ? 6.432 1.590 3.478 1.00 70.62 90 TRP A C 1
ATOM 736 O O . TRP A 1 90 ? 6.845 2.716 3.192 1.00 70.62 90 TRP A O 1
ATOM 746 N N . GLN A 1 91 ? 6.419 1.118 4.729 1.00 65.56 91 GLN A N 1
ATOM 747 C CA . GLN A 1 91 ? 6.918 1.854 5.895 1.00 65.56 91 GLN A CA 1
ATOM 748 C C . GLN A 1 91 ? 8.375 2.265 5.685 1.00 65.56 91 GLN A C 1
ATOM 750 O O . GLN A 1 91 ? 8.738 3.408 5.947 1.00 65.56 91 GLN A O 1
ATOM 755 N N . LEU A 1 92 ? 9.194 1.373 5.131 1.00 64.69 92 LEU A N 1
ATOM 756 C CA . LEU A 1 92 ? 10.601 1.647 4.859 1.00 64.69 92 LEU A CA 1
ATOM 757 C C . LEU A 1 92 ? 10.821 2.711 3.766 1.00 64.69 92 LEU A C 1
ATOM 759 O O . LEU A 1 92 ? 11.820 3.435 3.827 1.00 64.69 92 LEU A O 1
ATOM 763 N N . ILE A 1 93 ? 9.921 2.825 2.776 1.00 63.84 93 ILE A N 1
ATOM 764 C CA . ILE A 1 93 ? 10.178 3.594 1.538 1.00 63.84 93 ILE A CA 1
ATOM 765 C C . ILE A 1 93 ? 9.252 4.799 1.282 1.00 63.84 93 ILE A C 1
ATOM 767 O O . ILE A 1 93 ? 9.467 5.544 0.318 1.00 63.84 93 ILE A O 1
ATOM 771 N N . SER A 1 94 ? 8.229 5.026 2.110 1.00 54.59 94 SER A N 1
ATOM 772 C CA . SER A 1 94 ? 7.200 6.058 1.853 1.00 54.59 94 SER A CA 1
ATOM 773 C C . SER A 1 94 ? 7.472 7.422 2.485 1.00 54.59 94 SER A C 1
ATOM 775 O O . SER A 1 94 ? 6.911 8.427 2.040 1.00 54.59 94 SER A O 1
ATOM 777 N N . THR A 1 95 ? 8.382 7.500 3.454 1.00 49.38 95 THR A N 1
ATOM 778 C CA . THR A 1 95 ? 8.665 8.741 4.193 1.00 49.38 95 THR A CA 1
ATOM 779 C C . THR A 1 95 ? 9.757 9.620 3.580 1.00 49.38 95 THR A C 1
ATOM 781 O O . THR A 1 95 ? 10.068 10.664 4.141 1.00 49.38 95 THR A O 1
ATOM 784 N N . LYS A 1 96 ? 10.309 9.266 2.411 1.00 53.25 96 LYS A N 1
ATOM 785 C CA . LYS A 1 96 ? 11.531 9.905 1.882 1.00 53.25 96 LYS A CA 1
ATOM 786 C C . LYS A 1 96 ? 11.299 10.696 0.595 1.00 53.25 96 LYS A C 1
ATOM 788 O O . LYS A 1 96 ? 10.487 10.294 -0.245 1.00 53.25 96 LYS A O 1
ATOM 793 N N . GLU A 1 97 ? 11.977 11.836 0.479 1.00 54.31 97 GLU A N 1
ATOM 794 C CA . GLU A 1 97 ? 12.139 12.582 -0.778 1.00 54.31 97 GLU A CA 1
ATOM 795 C C . GLU A 1 97 ? 13.049 11.804 -1.743 1.00 54.31 97 GLU A C 1
ATOM 797 O O . GLU A 1 97 ? 13.679 10.828 -1.340 1.00 54.31 97 GLU A O 1
ATOM 802 N N . ASP A 1 98 ? 13.053 12.177 -3.026 1.00 56.25 98 ASP A N 1
ATOM 803 C CA . ASP A 1 98 ? 13.555 11.343 -4.134 1.00 56.25 98 ASP A CA 1
ATOM 804 C C . ASP A 1 98 ? 15.054 10.931 -4.035 1.00 56.25 98 ASP A C 1
ATOM 806 O O . ASP A 1 98 ? 15.449 10.022 -4.766 1.00 56.25 98 ASP A O 1
ATOM 810 N N . ASP A 1 99 ? 15.847 11.502 -3.107 1.00 50.81 99 ASP A N 1
ATOM 811 C CA . ASP A 1 99 ? 17.318 11.368 -3.048 1.00 50.81 99 ASP A CA 1
ATOM 812 C C . ASP A 1 99 ? 17.931 10.721 -1.775 1.00 50.81 99 ASP A C 1
ATOM 814 O O . ASP A 1 99 ? 19.137 10.472 -1.771 1.00 50.81 99 ASP A O 1
ATOM 818 N N . ASP A 1 100 ? 17.179 10.398 -0.709 1.00 51.22 100 ASP A N 1
ATOM 819 C CA . ASP A 1 100 ? 17.772 9.855 0.539 1.00 51.22 100 ASP A CA 1
ATOM 820 C C . ASP A 1 100 ? 17.148 8.518 0.986 1.00 51.22 100 ASP A C 1
ATOM 822 O O . ASP A 1 100 ? 15.930 8.346 1.017 1.00 51.22 100 ASP A O 1
ATOM 826 N N . MET A 1 101 ? 18.000 7.555 1.357 1.00 50.12 101 MET A N 1
ATOM 827 C CA . MET A 1 101 ? 17.637 6.209 1.815 1.00 50.12 101 MET A CA 1
ATOM 828 C C . MET A 1 101 ? 17.795 6.023 3.339 1.00 50.12 101 MET A C 1
ATOM 830 O O . MET A 1 101 ? 17.580 4.912 3.829 1.00 50.12 101 MET A O 1
ATOM 834 N N . ALA A 1 102 ? 18.068 7.067 4.134 1.00 44.19 102 ALA A N 1
ATOM 835 C CA . ALA A 1 102 ? 18.183 6.988 5.604 1.00 44.19 102 ALA A CA 1
ATOM 836 C C . ALA A 1 102 ? 16.825 6.905 6.355 1.00 44.19 102 ALA A C 1
ATOM 838 O O . ALA A 1 102 ? 15.812 7.414 5.886 1.00 44.19 102 ALA A O 1
ATOM 839 N N . LEU A 1 103 ? 16.755 6.185 7.486 1.00 47.53 103 LEU A N 1
ATOM 840 C CA . LEU A 1 103 ? 15.517 5.759 8.180 1.00 47.53 103 LEU A CA 1
ATOM 841 C C . LEU A 1 103 ? 14.988 6.798 9.193 1.00 47.53 103 LEU A C 1
ATOM 843 O O . LEU A 1 103 ? 15.620 6.955 10.227 1.00 47.53 103 LEU A O 1
ATOM 847 N N . ASN A 1 104 ? 13.813 7.415 8.969 1.00 47.00 104 ASN A N 1
ATOM 848 C CA . ASN A 1 104 ? 13.008 8.089 10.013 1.00 47.00 104 ASN A CA 1
ATOM 849 C C . ASN A 1 104 ? 11.498 8.067 9.656 1.00 47.00 104 ASN A C 1
ATOM 851 O O . ASN A 1 104 ? 11.114 8.483 8.562 1.00 47.00 104 ASN A O 1
ATOM 855 N N . LEU A 1 105 ? 10.636 7.577 10.561 1.00 52.09 105 LEU A N 1
ATOM 856 C CA . LEU A 1 105 ? 9.166 7.551 10.415 1.00 52.09 105 LEU A CA 1
ATOM 857 C C . LEU A 1 105 ? 8.515 8.649 11.266 1.00 52.09 105 LEU A C 1
ATOM 859 O O . LEU A 1 105 ? 8.818 8.748 12.456 1.00 52.09 105 LEU A O 1
ATOM 863 N N . THR A 1 106 ? 7.575 9.424 10.705 1.00 60.31 106 THR A N 1
ATOM 864 C CA . THR A 1 106 ? 6.792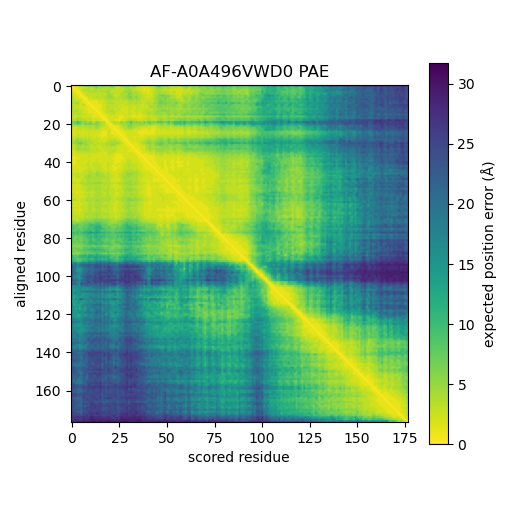 10.393 11.490 1.00 60.31 106 THR A CA 1
ATOM 865 C C . THR A 1 106 ? 5.429 9.817 11.913 1.00 60.31 106 THR A C 1
ATOM 867 O O . THR A 1 106 ? 4.853 8.983 11.208 1.00 60.31 106 THR A O 1
ATOM 870 N N . PRO A 1 107 ? 4.831 10.289 13.024 1.00 57.34 107 PRO A N 1
ATOM 871 C CA . PRO A 1 107 ? 3.480 9.887 13.433 1.00 57.34 107 PRO A CA 1
ATOM 872 C C . PRO A 1 107 ? 2.385 10.141 12.381 1.00 57.34 107 PRO A C 1
ATOM 874 O O . PRO A 1 107 ? 1.376 9.437 12.349 1.00 57.34 107 PRO A O 1
ATOM 877 N N . LYS A 1 108 ? 2.574 11.136 11.503 1.00 66.81 108 LYS A N 1
ATOM 878 C CA . LYS A 1 108 ? 1.637 11.449 10.414 1.00 66.81 108 LYS A CA 1
ATOM 879 C C . LYS A 1 108 ? 1.605 10.335 9.368 1.00 66.81 108 LYS A C 1
ATOM 881 O O . LYS A 1 108 ? 0.529 9.977 8.894 1.00 66.81 108 LYS A O 1
ATOM 886 N N . ASP A 1 109 ? 2.765 9.764 9.064 1.00 61.19 109 ASP A N 1
ATOM 887 C CA . ASP A 1 109 ? 2.901 8.691 8.081 1.00 61.19 109 ASP A CA 1
ATOM 888 C C . ASP A 1 109 ? 2.239 7.405 8.593 1.00 61.19 109 ASP A C 1
ATOM 890 O O . ASP A 1 109 ? 1.492 6.760 7.863 1.00 61.19 109 ASP A O 1
ATOM 894 N N . ILE A 1 110 ? 2.405 7.095 9.886 1.00 61.25 110 ILE A N 1
ATOM 895 C CA . ILE A 1 110 ? 1.727 5.970 10.559 1.00 61.25 110 ILE A CA 1
ATOM 896 C C . ILE A 1 110 ? 0.202 6.097 10.454 1.00 61.25 110 ILE A C 1
ATOM 898 O O . ILE A 1 110 ? -0.491 5.113 10.191 1.00 61.25 110 ILE A O 1
ATOM 902 N N . LYS A 1 111 ? -0.334 7.312 10.607 1.00 69.69 111 LYS A N 1
ATOM 903 C CA . LYS A 1 111 ? -1.772 7.553 10.460 1.00 69.69 111 LYS A CA 1
ATOM 904 C C . LYS A 1 111 ? -2.251 7.300 9.025 1.00 69.69 111 LYS A C 1
ATOM 906 O O . LYS A 1 111 ? -3.252 6.614 8.838 1.00 69.69 111 LYS A O 1
ATOM 911 N N . GLN A 1 112 ? -1.517 7.794 8.027 1.00 68.31 112 GLN A N 1
ATOM 912 C CA . GLN A 1 112 ? -1.850 7.581 6.613 1.00 68.31 112 GLN A CA 1
ATOM 913 C C . GLN A 1 112 ? -1.790 6.099 6.213 1.00 68.31 112 GLN A C 1
ATOM 915 O O . GLN A 1 112 ? -2.618 5.651 5.425 1.00 68.31 112 GLN A O 1
ATOM 920 N N . ILE A 1 113 ? -0.873 5.318 6.799 1.00 64.81 113 ILE A N 1
ATOM 921 C CA . ILE A 1 113 ? -0.835 3.854 6.627 1.00 64.81 113 ILE A CA 1
ATOM 922 C C . ILE A 1 113 ? -2.133 3.224 7.110 1.00 64.81 113 ILE A C 1
ATOM 924 O O . ILE A 1 113 ? -2.749 2.443 6.384 1.00 64.81 113 ILE A O 1
ATOM 928 N N . GLY A 1 114 ? -2.542 3.564 8.334 1.00 67.25 114 GLY A N 1
ATOM 929 C CA . GLY A 1 114 ? -3.774 3.047 8.919 1.00 67.25 114 GLY A CA 1
ATOM 930 C C . GLY A 1 114 ? -4.995 3.386 8.064 1.00 67.25 114 GLY A C 1
ATOM 931 O O . GLY A 1 114 ? -5.839 2.523 7.835 1.00 67.25 114 GLY A O 1
ATOM 932 N N . GLU A 1 115 ? -5.055 4.611 7.537 1.00 72.56 115 GLU A N 1
ATOM 933 C CA . GLU A 1 115 ? -6.133 5.070 6.653 1.00 72.56 115 GLU A CA 1
ATOM 934 C C . GLU A 1 115 ? -6.142 4.344 5.298 1.00 72.56 115 GLU A C 1
ATOM 936 O O . GLU A 1 115 ? -7.211 3.957 4.827 1.00 72.56 115 GLU A O 1
ATOM 941 N N . MET A 1 116 ? -4.973 4.130 4.683 1.00 68.50 116 MET A N 1
ATOM 942 C CA . MET A 1 116 ? -4.872 3.539 3.345 1.00 68.50 116 MET A CA 1
ATOM 943 C C . MET A 1 116 ? -5.094 2.024 3.353 1.00 68.50 116 MET A C 1
ATOM 945 O O . MET A 1 116 ? -5.816 1.500 2.508 1.00 68.50 116 MET A O 1
ATOM 949 N N . TRP A 1 117 ? -4.504 1.320 4.318 1.00 70.69 117 TRP A N 1
ATOM 950 C CA . TRP A 1 117 ? -4.446 -0.141 4.293 1.00 70.69 117 TRP A CA 1
ATOM 951 C C . TRP A 1 117 ? -5.377 -0.814 5.299 1.00 70.69 117 TRP A C 1
ATOM 953 O O . TRP A 1 117 ? -5.704 -1.984 5.116 1.00 70.69 117 TRP A O 1
ATOM 963 N N . GLY A 1 118 ? -5.821 -0.114 6.351 1.00 69.50 118 GLY A N 1
ATOM 964 C CA . GLY A 1 118 ? -6.466 -0.724 7.521 1.00 69.50 118 GLY A CA 1
ATOM 965 C C . GLY A 1 118 ? -7.676 -1.611 7.210 1.00 69.50 118 GLY A C 1
ATOM 966 O O . GLY A 1 118 ? -7.887 -2.608 7.892 1.00 69.50 118 GLY A O 1
ATOM 967 N N . LYS A 1 119 ? -8.426 -1.300 6.145 1.00 70.81 119 LYS A N 1
ATOM 968 C CA . LYS A 1 119 ? -9.605 -2.072 5.712 1.00 70.81 119 LYS A CA 1
ATOM 969 C C . LYS A 1 119 ? -9.268 -3.351 4.936 1.00 70.81 119 LYS A C 1
ATOM 971 O O . LYS A 1 119 ? -10.038 -4.301 4.984 1.00 70.81 119 LYS A O 1
ATOM 976 N N . ASN A 1 120 ? -8.145 -3.370 4.218 1.00 70.44 120 ASN A N 1
ATOM 977 C CA . ASN A 1 120 ? -7.737 -4.484 3.345 1.00 70.44 120 ASN A CA 1
ATOM 978 C C . ASN A 1 120 ? -6.712 -5.416 4.013 1.00 70.44 120 ASN A C 1
ATOM 980 O O . ASN A 1 120 ? -6.460 -6.536 3.550 1.00 70.44 120 ASN A O 1
ATOM 984 N N . LEU A 1 121 ? -6.102 -4.918 5.088 1.00 67.19 121 LEU A N 1
ATOM 985 C CA . LEU A 1 121 ? -5.104 -5.584 5.913 1.00 67.19 121 LEU A CA 1
ATOM 986 C C . LEU A 1 121 ? -5.691 -6.664 6.803 1.00 67.19 121 LEU A C 1
ATOM 988 O O . LEU A 1 121 ? -5.154 -7.767 6.871 1.00 67.19 121 LEU A O 1
ATOM 992 N N . PHE A 1 122 ? -6.775 -6.304 7.479 1.00 69.50 122 PHE A N 1
ATOM 993 C CA . PHE A 1 122 ? -7.413 -7.132 8.475 1.00 69.50 122 PHE A CA 1
ATOM 994 C C . PHE A 1 122 ? -8.848 -7.379 8.052 1.00 69.50 122 PHE A C 1
ATOM 996 O O . PHE A 1 122 ? -9.573 -6.447 7.699 1.00 69.50 122 PHE A O 1
ATOM 1003 N N . ASN A 1 123 ? -9.275 -8.630 8.125 1.00 73.88 123 ASN A N 1
ATOM 1004 C CA . ASN A 1 123 ? -10.701 -8.905 8.151 1.00 73.88 123 ASN A CA 1
ATOM 1005 C C . ASN A 1 123 ? -11.285 -8.548 9.532 1.00 73.88 123 ASN A C 1
ATOM 1007 O O . ASN A 1 123 ? -10.561 -8.274 10.491 1.00 73.88 123 ASN A O 1
ATOM 1011 N N . HIS A 1 124 ? -12.615 -8.544 9.630 1.00 71.31 124 HIS A N 1
ATOM 1012 C CA . HIS A 1 124 ? -13.303 -8.167 10.863 1.00 71.31 124 HIS A CA 1
ATOM 1013 C C . HIS A 1 124 ? -12.867 -9.013 12.072 1.00 71.31 124 HIS A C 1
ATOM 1015 O O . HIS A 1 124 ? -12.580 -8.447 13.122 1.00 71.31 124 HIS A O 1
ATOM 1021 N N . GLY A 1 125 ? -12.727 -10.331 11.903 1.00 76.00 125 GLY A N 1
ATOM 1022 C CA . GLY A 1 125 ? -12.308 -11.231 12.981 1.00 76.00 125 GLY A CA 1
ATOM 1023 C C . GLY A 1 125 ? -10.868 -10.992 13.443 1.00 76.00 125 GLY A C 1
ATOM 1024 O O . GLY A 1 125 ? -10.585 -11.034 14.634 1.00 76.00 125 GLY A O 1
ATOM 1025 N N . GLU A 1 126 ? -9.959 -10.661 12.526 1.00 75.06 126 GLU A N 1
ATOM 1026 C CA . GLU A 1 126 ? -8.568 -10.328 12.864 1.00 75.06 126 GLU A CA 1
ATOM 1027 C C . GLU A 1 126 ? -8.458 -8.995 13.613 1.00 75.06 126 GLU A C 1
ATOM 1029 O O . GLU A 1 126 ? -7.632 -8.860 14.517 1.00 75.06 126 GLU A O 1
ATOM 1034 N N . LEU A 1 127 ? -9.293 -8.010 13.261 1.00 75.19 127 LEU A N 1
ATOM 1035 C CA . LEU A 1 127 ? -9.386 -6.770 14.032 1.00 75.19 127 LEU A CA 1
ATOM 1036 C C . LEU A 1 127 ? -9.890 -7.048 15.444 1.00 75.19 127 LEU A C 1
ATOM 1038 O O . LEU A 1 127 ? -9.321 -6.519 16.395 1.00 75.19 127 LEU A O 1
ATOM 1042 N N . GLU A 1 128 ? -10.926 -7.874 15.593 1.00 78.62 128 GLU A N 1
ATOM 1043 C CA . GLU A 1 128 ? -11.450 -8.248 16.908 1.00 78.62 128 GLU A CA 1
ATOM 1044 C C . GLU A 1 128 ? -10.403 -8.964 17.765 1.00 78.62 128 GLU A C 1
ATOM 1046 O O . GLU A 1 128 ? -10.214 -8.594 18.926 1.00 78.62 128 GLU A O 1
ATOM 1051 N N . GLU A 1 129 ? -9.669 -9.921 17.194 1.00 80.94 129 GLU A N 1
ATOM 1052 C CA . GLU A 1 129 ? -8.573 -10.613 17.876 1.00 80.94 129 GLU A CA 1
ATOM 1053 C C . GLU A 1 129 ? -7.488 -9.623 18.323 1.00 80.94 129 GLU A C 1
ATOM 1055 O O . GLU A 1 129 ? -7.092 -9.612 19.490 1.00 80.94 129 GLU A O 1
ATOM 1060 N N . LEU A 1 130 ? -7.063 -8.714 17.443 1.00 77.12 130 LEU A N 1
ATOM 1061 C CA . LEU A 1 130 ? -6.054 -7.709 17.772 1.00 77.12 130 LEU A CA 1
ATOM 1062 C C . LEU A 1 130 ? -6.550 -6.742 18.858 1.00 77.12 130 LEU A C 1
ATOM 1064 O O . LEU A 1 130 ? -5.823 -6.456 19.811 1.00 77.12 130 LEU A O 1
ATOM 1068 N N . PHE A 1 131 ? -7.804 -6.290 18.780 1.00 77.75 131 PHE A N 1
ATOM 1069 C CA . PHE A 1 131 ? -8.422 -5.474 19.824 1.00 77.75 131 PHE A CA 1
ATOM 1070 C C . PHE A 1 131 ? -8.569 -6.232 21.150 1.00 77.75 131 PHE A C 1
ATOM 1072 O O . PHE A 1 131 ? -8.449 -5.608 22.205 1.00 77.75 131 PHE A O 1
ATOM 1079 N N . SER A 1 132 ? -8.772 -7.552 21.135 1.00 80.56 132 SER A N 1
ATOM 1080 C CA . SER A 1 132 ? -8.886 -8.360 22.357 1.00 80.56 132 SER A CA 1
ATOM 1081 C C . SER A 1 132 ? -7.601 -8.355 23.194 1.00 80.56 132 SER A C 1
ATOM 1083 O O . SER A 1 132 ? -7.670 -8.395 24.422 1.00 80.56 132 SER A O 1
ATOM 1085 N N . THR A 1 133 ? -6.438 -8.197 22.550 1.00 80.62 133 THR A N 1
ATOM 1086 C CA . THR A 1 133 ? -5.140 -8.085 23.237 1.00 80.62 133 THR A CA 1
ATOM 1087 C C . THR A 1 133 ? -4.941 -6.744 23.947 1.00 80.62 133 THR A C 1
ATOM 1089 O O . THR A 1 133 ? -4.068 -6.612 24.807 1.00 80.62 133 THR A O 1
ATOM 1092 N N . LEU A 1 134 ? -5.742 -5.727 23.607 1.00 81.38 134 LEU A N 1
ATOM 1093 C CA . LEU A 1 134 ? -5.610 -4.393 24.174 1.00 81.38 134 LEU A CA 1
ATOM 1094 C C . LEU A 1 134 ? -6.421 -4.249 25.475 1.00 81.38 134 LEU A C 1
ATOM 1096 O O . LEU A 1 134 ? -7.595 -4.646 25.528 1.00 81.38 134 LEU A O 1
ATOM 1100 N N . PRO A 1 135 ? -5.854 -3.577 26.500 1.00 85.25 135 PRO A N 1
ATOM 1101 C CA . PRO A 1 135 ? -6.598 -3.190 27.694 1.00 85.25 135 PRO A CA 1
ATOM 1102 C C . PRO A 1 135 ? -7.887 -2.444 27.335 1.00 85.25 135 PRO A C 1
ATOM 1104 O O . PRO A 1 135 ? -7.904 -1.625 26.406 1.00 85.25 135 PRO A O 1
ATOM 1107 N N . VAL A 1 136 ? -8.965 -2.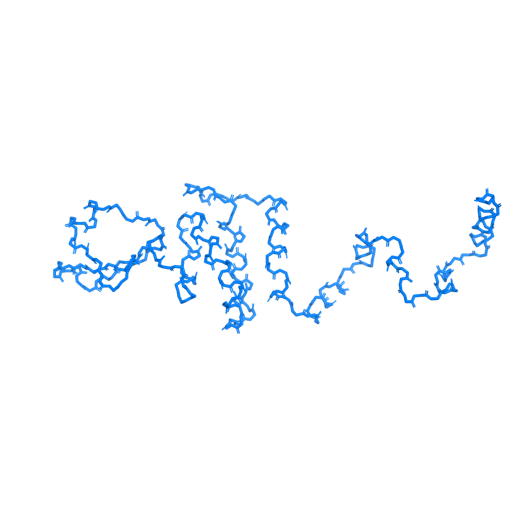722 28.072 1.00 83.56 136 VAL A N 1
ATOM 1108 C CA . VAL A 1 136 ? -10.300 -2.146 27.829 1.00 83.56 136 VAL A CA 1
ATOM 1109 C C . VAL A 1 136 ? -10.236 -0.616 27.829 1.00 83.56 136 VAL A C 1
ATOM 1111 O O . VAL A 1 136 ? -10.823 0.038 26.969 1.00 83.56 136 VAL A O 1
ATOM 1114 N N . GLU A 1 137 ? -9.436 -0.031 28.716 1.00 83.56 137 GLU A N 1
ATOM 1115 C CA . GLU A 1 137 ? -9.271 1.415 28.857 1.00 83.56 137 GLU A CA 1
ATOM 1116 C C . GLU A 1 137 ? -8.711 2.046 27.580 1.00 83.56 137 GLU A C 1
ATOM 1118 O O . GLU A 1 137 ? -9.157 3.115 27.161 1.00 83.56 137 GLU A O 1
ATOM 1123 N N . LYS A 1 138 ? -7.747 1.378 26.928 1.00 83.50 138 LYS A N 1
ATOM 1124 C CA . LYS A 1 138 ? -7.156 1.863 25.674 1.00 83.50 138 LYS A CA 1
ATOM 1125 C C . LYS A 1 138 ? -8.150 1.784 24.523 1.00 83.50 138 LYS A C 1
ATOM 1127 O O . LYS A 1 138 ? -8.193 2.714 23.722 1.00 83.50 138 LYS A O 1
ATOM 1132 N N . ARG A 1 139 ? -8.958 0.719 24.466 1.00 82.00 139 ARG A N 1
ATOM 1133 C CA . ARG A 1 139 ? -10.003 0.547 23.445 1.00 82.00 139 ARG A CA 1
ATOM 1134 C C . ARG A 1 139 ? -11.075 1.628 23.531 1.00 82.00 139 ARG A C 1
ATOM 1136 O O . ARG A 1 139 ? -11.491 2.163 22.511 1.00 82.00 139 ARG A O 1
ATOM 1143 N N . LEU A 1 140 ? -11.494 1.976 24.746 1.00 84.56 140 LEU A N 1
ATOM 1144 C CA . LEU A 1 140 ? -12.569 2.944 24.962 1.00 84.56 140 LEU A CA 1
ATOM 1145 C C . LEU A 1 140 ? -12.098 4.404 24.884 1.00 84.56 140 LEU A C 1
ATOM 1147 O O . LEU A 1 140 ? -12.925 5.290 24.684 1.00 84.56 140 LEU A O 1
ATOM 1151 N N . LYS A 1 141 ? -10.793 4.685 25.025 1.00 84.25 141 LYS A N 1
ATOM 1152 C CA . LYS A 1 141 ? -10.248 6.053 25.127 1.00 84.25 141 LYS A CA 1
ATOM 1153 C C . LYS A 1 141 ? -10.634 6.966 23.958 1.00 84.25 141 LYS A C 1
ATOM 1155 O O . LYS A 1 141 ? -10.838 8.156 24.182 1.00 84.25 141 LYS A O 1
ATOM 1160 N N . SER A 1 142 ? -10.726 6.426 22.744 1.00 77.81 142 SER A N 1
ATOM 1161 C CA . SER A 1 142 ? -11.073 7.177 21.530 1.00 77.81 142 SER A CA 1
ATOM 1162 C C . SER A 1 142 ? -12.577 7.337 21.294 1.00 77.81 142 SER A C 1
ATOM 1164 O O . SER A 1 142 ? -12.955 8.138 20.445 1.00 77.81 142 SER A O 1
ATOM 1166 N N . LEU A 1 143 ? -13.425 6.606 22.024 1.00 84.62 143 LEU A N 1
ATOM 1167 C CA . LEU A 1 143 ? -14.882 6.688 21.903 1.00 84.62 143 LEU A CA 1
ATOM 1168 C C . LEU A 1 143 ? -15.442 7.822 22.763 1.00 84.62 143 LEU A C 1
ATOM 1170 O O . LEU A 1 143 ? -14.969 8.044 23.891 1.00 84.62 143 LEU A O 1
ATOM 1174 N N . LYS A 1 144 ? -16.490 8.486 22.260 1.00 85.62 144 LYS A N 1
ATOM 1175 C CA . LYS A 1 144 ? -17.299 9.421 23.058 1.00 85.62 144 LYS A CA 1
ATOM 1176 C C . LYS A 1 144 ? -17.997 8.670 24.192 1.00 85.62 144 LYS A C 1
ATOM 1178 O O . LYS A 1 144 ? -18.212 7.463 24.088 1.00 85.62 144 LYS A O 1
ATOM 1183 N N . LEU A 1 145 ? -18.354 9.354 25.284 1.00 81.69 145 LEU A N 1
ATOM 1184 C CA . LEU A 1 145 ? -18.992 8.686 26.427 1.00 81.69 145 LEU A CA 1
ATOM 1185 C C . LEU A 1 145 ? -20.273 7.955 26.012 1.00 81.69 145 LEU A C 1
ATOM 1187 O O . LEU A 1 145 ? -20.490 6.832 26.448 1.00 81.69 145 LEU A O 1
ATOM 1191 N N . GLU A 1 146 ? -21.082 8.551 25.140 1.00 83.88 146 GLU A N 1
ATOM 1192 C CA . GLU A 1 146 ? -22.348 7.978 24.679 1.00 83.88 146 GLU A CA 1
ATOM 1193 C C . GLU A 1 146 ? -22.133 6.659 23.928 1.00 83.88 146 GLU A C 1
ATOM 1195 O O . GLU A 1 146 ? -22.879 5.703 24.126 1.00 83.88 146 GLU A O 1
ATOM 1200 N N . GLU A 1 147 ? -21.075 6.588 23.117 1.00 86.50 147 GLU A N 1
ATOM 1201 C CA . GLU A 1 147 ? -20.718 5.412 22.317 1.00 86.50 147 GLU A CA 1
ATOM 1202 C C . GLU A 1 147 ? -20.235 4.247 23.187 1.00 86.50 147 GLU A C 1
ATOM 1204 O O . GLU A 1 147 ? -20.494 3.090 22.866 1.00 86.50 147 GLU A O 1
ATOM 1209 N N . ARG A 1 148 ? -19.589 4.538 24.326 1.00 86.56 148 ARG A N 1
ATOM 1210 C CA . ARG A 1 148 ? -19.106 3.512 25.271 1.00 86.56 148 ARG A CA 1
ATOM 1211 C C . ARG A 1 148 ? -20.237 2.737 25.943 1.00 86.56 148 ARG A C 1
ATOM 1213 O O . ARG A 1 148 ? -20.008 1.622 26.398 1.00 86.56 148 ARG A O 1
ATOM 1220 N N . PHE A 1 149 ? -21.427 3.330 26.027 1.00 85.69 149 PHE A N 1
ATOM 1221 C CA . PHE A 1 149 ? -22.588 2.735 26.690 1.00 85.69 149 PHE A CA 1
ATOM 1222 C C . PHE A 1 149 ? -23.667 2.249 25.712 1.00 85.69 149 PHE A C 1
ATOM 1224 O O . PHE A 1 149 ? -24.763 1.883 26.149 1.00 85.69 149 PHE A O 1
ATOM 1231 N N . ILE A 1 150 ? -23.396 2.245 24.399 1.00 86.88 150 ILE A N 1
ATOM 1232 C CA . ILE A 1 150 ? -24.313 1.666 23.408 1.00 86.88 150 ILE A CA 1
ATOM 1233 C C . ILE A 1 150 ? -24.536 0.185 23.739 1.00 86.88 150 ILE A C 1
ATOM 1235 O O . ILE A 1 150 ? -23.597 -0.551 24.023 1.00 86.88 150 ILE A O 1
ATOM 1239 N N . GLY A 1 151 ? -25.800 -0.244 23.722 1.00 85.31 151 GLY A N 1
ATOM 1240 C CA . GLY A 1 151 ? -26.193 -1.620 24.041 1.00 85.31 151 GLY A CA 1
ATOM 1241 C C . GLY A 1 151 ? -26.331 -1.928 25.536 1.00 85.31 151 GLY A C 1
ATOM 1242 O O . GLY A 1 151 ? -26.958 -2.930 25.863 1.00 85.31 151 GLY A O 1
ATOM 1243 N N . LEU A 1 152 ? -25.842 -1.061 26.435 1.00 89.50 152 LEU A N 1
ATOM 1244 C CA . LEU A 1 152 ? -26.023 -1.214 27.883 1.00 89.50 152 LEU A CA 1
ATOM 1245 C C . LEU A 1 152 ? -27.317 -0.552 28.358 1.00 89.50 152 LEU A C 1
ATOM 1247 O O . LEU A 1 152 ? -27.572 0.628 28.069 1.00 89.50 152 LEU A O 1
ATOM 1251 N N . LYS A 1 153 ? -28.101 -1.286 29.150 1.00 90.69 153 LYS A N 1
ATOM 1252 C CA . LYS A 1 153 ? -29.271 -0.763 29.866 1.00 90.69 153 LYS A CA 1
ATOM 1253 C C . LYS A 1 153 ? -28.841 0.186 30.994 1.00 90.69 153 LYS A C 1
ATOM 1255 O O . LYS A 1 153 ? -27.717 0.070 31.485 1.00 90.69 153 LYS A O 1
ATOM 1260 N N . PRO A 1 154 ? -29.694 1.133 31.426 1.00 85.62 154 PRO A N 1
ATOM 1261 C CA . PRO A 1 154 ? -29.355 2.079 32.492 1.00 85.62 154 PRO A CA 1
ATOM 1262 C C . PRO A 1 154 ? -28.819 1.418 33.769 1.00 85.62 154 PRO A C 1
ATOM 1264 O O . PRO A 1 154 ? -27.883 1.933 34.374 1.00 85.62 154 PRO A O 1
ATOM 1267 N N . GLU A 1 155 ? -29.359 0.260 34.144 1.00 88.12 155 GLU A N 1
ATOM 1268 C CA . GLU A 1 155 ? -28.936 -0.494 35.325 1.00 88.12 155 GLU A CA 1
ATOM 1269 C C . GLU A 1 155 ? -27.511 -1.048 35.170 1.00 88.12 155 GLU A C 1
ATOM 1271 O O . GLU A 1 155 ? -26.712 -0.985 36.101 1.00 88.12 155 GLU A O 1
ATOM 1276 N N . GLU A 1 156 ? -27.164 -1.536 33.977 1.00 89.06 156 GLU A N 1
ATOM 1277 C CA . GLU A 1 156 ? -25.841 -2.094 33.661 1.00 89.06 156 GLU A CA 1
ATOM 1278 C C . GLU A 1 156 ? -24.758 -1.011 33.629 1.00 89.06 156 GLU A C 1
ATOM 1280 O O . GLU A 1 156 ? -23.608 -1.270 33.972 1.00 89.06 156 GLU A O 1
ATOM 1285 N N . ARG A 1 157 ? -25.120 0.228 33.280 1.00 87.19 157 ARG A N 1
ATOM 1286 C CA . ARG A 1 157 ? -24.196 1.379 33.303 1.00 87.19 157 ARG A CA 1
ATOM 1287 C C . ARG A 1 157 ? -23.799 1.793 34.718 1.00 87.19 157 ARG A C 1
ATOM 1289 O O . ARG A 1 157 ? -22.758 2.414 34.897 1.00 87.19 157 ARG A O 1
ATOM 1296 N N . LEU A 1 158 ? -24.642 1.483 35.702 1.00 87.25 158 LEU A N 1
ATOM 1297 C CA . LEU A 1 158 ? -24.402 1.758 37.119 1.00 87.25 158 LEU A CA 1
ATOM 1298 C C . LEU A 1 158 ? -23.777 0.556 37.846 1.00 87.25 158 LEU A C 1
ATOM 1300 O O . LEU A 1 158 ? -23.464 0.651 39.035 1.00 87.25 158 LEU A O 1
ATOM 1304 N N . ALA A 1 159 ? -23.592 -0.573 37.154 1.00 86.25 159 ALA A N 1
ATOM 1305 C CA . ALA A 1 159 ? -22.984 -1.763 37.725 1.00 86.25 159 ALA A CA 1
ATOM 1306 C C . ALA A 1 159 ? -21.531 -1.484 38.147 1.00 86.25 159 ALA A C 1
ATOM 1308 O O . ALA A 1 159 ? -20.752 -0.890 37.406 1.00 86.25 159 ALA A O 1
ATOM 1309 N N . GLY A 1 160 ? -21.170 -1.915 39.358 1.00 85.69 160 GLY A N 1
ATOM 1310 C CA . GLY A 1 160 ? -19.841 -1.694 39.940 1.00 85.69 160 GLY A CA 1
ATOM 1311 C C . GLY A 1 160 ? -19.700 -0.419 40.779 1.00 85.69 160 GLY A C 1
ATOM 1312 O O . GLY A 1 160 ? -18.706 -0.297 41.489 1.00 85.69 160 GLY A O 1
ATOM 1313 N N . LEU A 1 161 ? -20.688 0.485 40.773 1.00 91.56 161 LEU A N 1
ATOM 1314 C CA . LEU A 1 161 ? -20.721 1.630 41.690 1.00 91.56 161 LEU A CA 1
ATOM 1315 C C . LEU A 1 161 ? -21.220 1.221 43.082 1.00 91.56 161 LEU A C 1
ATOM 1317 O O . LEU A 1 161 ? -22.158 0.434 43.239 1.00 91.56 161 LEU A O 1
ATOM 1321 N N . SER A 1 162 ? -20.629 1.809 44.117 1.00 92.44 162 SER A N 1
ATOM 1322 C CA . SER A 1 162 ? -21.093 1.688 45.497 1.00 92.44 162 SER A CA 1
ATOM 1323 C C . SER A 1 162 ? -22.371 2.500 45.742 1.00 92.44 162 SER A C 1
ATOM 1325 O O . SER A 1 162 ? -22.661 3.497 45.076 1.00 92.44 162 SER A O 1
ATOM 1327 N N . ARG A 1 163 ? -23.135 2.132 46.780 1.00 90.69 163 ARG A N 1
ATOM 1328 C CA . ARG A 1 163 ? -24.333 2.891 47.197 1.00 90.69 163 ARG A CA 1
ATOM 1329 C C . ARG A 1 163 ? -24.033 4.362 47.508 1.00 90.69 163 ARG A C 1
ATOM 1331 O O . ARG A 1 163 ? -24.908 5.201 47.313 1.00 90.69 163 ARG A O 1
ATOM 1338 N N . SER A 1 164 ? -22.844 4.671 48.023 1.00 91.31 164 SER A N 1
ATOM 1339 C CA . SER A 1 164 ? -22.397 6.044 48.286 1.00 91.31 164 SER A CA 1
ATOM 1340 C C . SER A 1 164 ? -22.227 6.842 46.996 1.00 91.31 164 SER A C 1
ATOM 1342 O O . SER A 1 164 ? -22.755 7.946 46.903 1.00 91.31 164 SER A O 1
ATOM 1344 N N . GLU A 1 165 ? -21.574 6.263 45.989 1.00 91.81 165 GLU A N 1
ATOM 1345 C CA . GLU A 1 165 ? -21.346 6.914 44.692 1.00 91.81 165 GLU A CA 1
ATOM 1346 C C . GLU A 1 165 ? -22.662 7.140 43.939 1.00 91.81 165 GLU A C 1
ATOM 1348 O O . GLU A 1 165 ? -22.880 8.209 43.372 1.00 91.81 165 GLU A O 1
ATOM 1353 N N . ILE A 1 166 ? -23.590 6.178 44.003 1.00 91.88 166 ILE A N 1
ATOM 1354 C CA . ILE A 1 166 ? -24.926 6.316 43.402 1.00 91.88 166 ILE A CA 1
ATOM 1355 C C . ILE A 1 166 ? -25.703 7.476 44.045 1.00 91.88 166 ILE A C 1
ATOM 1357 O O . ILE A 1 166 ? -26.294 8.287 43.334 1.00 91.88 166 ILE A O 1
ATOM 1361 N N . LYS A 1 167 ? -25.674 7.604 45.380 1.00 92.12 167 LYS A N 1
ATOM 1362 C CA . LYS A 1 167 ? -26.316 8.730 46.084 1.00 92.12 167 LYS A CA 1
ATOM 1363 C C . LYS A 1 167 ? -25.690 10.077 45.721 1.00 92.12 167 LYS A C 1
ATOM 1365 O O . LYS A 1 167 ? -26.400 11.077 45.624 1.00 92.12 167 LYS A O 1
ATOM 1370 N N . GLU A 1 168 ? -24.375 10.122 45.527 1.00 93.00 168 GLU A N 1
ATOM 1371 C CA . GLU A 1 168 ? -23.683 11.341 45.105 1.00 93.00 168 GLU A CA 1
ATOM 1372 C C . GLU A 1 168 ? -24.078 11.752 43.676 1.00 93.00 168 GLU A C 1
ATOM 1374 O O . GLU A 1 168 ? -24.333 12.930 43.422 1.00 93.00 168 GLU A O 1
ATOM 1379 N N . LEU A 1 169 ? -24.200 10.790 42.755 1.00 90.50 169 LEU A N 1
ATOM 1380 C CA . LEU A 1 169 ? -24.710 11.031 41.401 1.00 90.50 169 LEU A CA 1
ATOM 1381 C C . LEU A 1 169 ? -26.161 11.526 41.414 1.00 90.50 169 LEU A C 1
ATOM 1383 O O . LEU A 1 169 ? -26.488 12.474 40.701 1.00 90.50 169 LEU A O 1
ATOM 1387 N N . GLU A 1 170 ? -27.019 10.935 42.250 1.0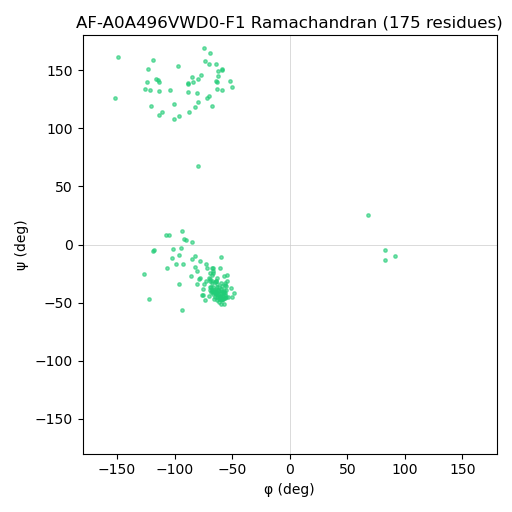0 91.06 170 GLU A N 1
ATOM 1388 C CA . GLU A 1 170 ? -28.405 11.383 42.421 1.00 91.06 170 GLU A CA 1
ATOM 1389 C C . GLU A 1 170 ? -28.467 12.837 42.912 1.00 91.06 170 GLU A C 1
ATOM 1391 O O . GLU A 1 170 ? -29.254 13.633 42.398 1.00 91.06 170 GLU A O 1
ATOM 1396 N N . LYS A 1 171 ? -27.597 13.211 43.859 1.00 92.94 171 LYS A N 1
ATOM 1397 C CA . LYS A 1 171 ? -27.473 14.594 44.333 1.00 92.94 171 LYS A CA 1
ATOM 1398 C C . LYS A 1 171 ? -27.062 15.544 43.200 1.00 92.94 171 LYS A C 1
ATOM 1400 O O . LYS A 1 171 ? -27.750 16.537 42.980 1.00 92.94 171 LYS A O 1
ATOM 1405 N N . LYS A 1 172 ? -26.014 15.210 42.436 1.00 92.06 172 LYS A N 1
ATOM 1406 C CA . LYS A 1 172 ? -25.545 16.022 41.293 1.00 92.06 172 LYS A CA 1
ATOM 1407 C C . LYS A 1 172 ? -26.619 16.195 40.214 1.00 92.06 172 LYS A C 1
ATOM 1409 O O . LYS A 1 172 ? -26.759 17.278 39.660 1.00 92.06 172 LYS A O 1
ATOM 1414 N N . LEU A 1 173 ? -27.412 15.158 39.938 1.00 89.88 173 LEU A N 1
ATOM 1415 C CA . LEU A 1 173 ? -28.523 15.224 38.978 1.00 89.88 173 LEU A CA 1
ATOM 1416 C C . LEU A 1 173 ? -29.665 16.137 39.439 1.00 89.88 173 LEU A C 1
ATOM 1418 O O . LEU A 1 173 ? -30.318 16.759 38.604 1.00 89.88 173 LEU A O 1
ATOM 1422 N N . ARG A 1 174 ? -29.924 16.211 40.750 1.00 89.00 174 ARG A N 1
ATOM 1423 C CA . ARG A 1 174 ? -30.919 17.131 41.320 1.00 89.00 174 ARG A CA 1
ATOM 1424 C C . ARG A 1 174 ? -30.444 18.587 41.296 1.00 89.00 174 ARG A C 1
ATOM 1426 O O . ARG A 1 174 ? -31.282 19.464 41.161 1.00 89.00 174 ARG A O 1
ATOM 1433 N N . GLU A 1 175 ? -29.138 18.826 41.420 1.00 88.25 175 GLU A N 1
ATOM 1434 C CA . GLU A 1 175 ? -28.512 20.162 41.365 1.00 88.25 175 GLU A CA 1
ATOM 1435 C C . GLU A 1 175 ? -28.302 20.681 39.931 1.00 88.25 175 GLU A C 1
ATOM 1437 O O . GLU A 1 175 ? -28.187 21.883 39.723 1.00 88.25 175 GLU A O 1
ATOM 1442 N N . ALA A 1 176 ? -28.243 19.787 38.940 1.00 78.69 176 ALA A N 1
ATOM 1443 C CA . ALA A 1 176 ? -28.089 20.130 37.524 1.00 78.69 176 ALA A CA 1
ATOM 1444 C C . ALA A 1 176 ? -29.416 20.469 36.805 1.00 78.69 176 ALA A C 1
ATOM 1446 O O . ALA A 1 176 ? -29.408 20.688 35.592 1.00 78.69 176 ALA A O 1
ATOM 1447 N N . LYS A 1 177 ? -30.543 20.470 37.529 1.00 53.06 177 LYS A N 1
ATOM 1448 C CA . LYS A 1 177 ? -31.876 20.883 37.062 1.00 53.06 177 LYS A CA 1
ATOM 1449 C C . LYS A 1 177 ? -32.213 22.276 37.568 1.00 53.06 177 LYS A C 1
ATOM 1451 O O . LYS A 1 177 ? -32.872 23.001 36.794 1.00 53.06 177 LYS A O 1
#

Foldseek 3Di:
DEDLEDDDPVVCVVQQWDADPAFQWTAHPDPVRRVPIYGQLVGDDLDQVSLVVNCSHLALVSVVSSVLSCQVPVLVPDDLVVLVVVLVSCQQRNPDHSPDNDDDGDPVVVVVSCVRRVPSNDDPVRVVVVVVPDDPCVVCVPPDPVRVCVPPDPVRVCPPDDPVVVVVVVVVVVVVD

Secondary structure (DSSP, 8-state):
-EESSPPPHHHHHHTTEEE-SSTTEEEE-STTTTT-EEEETTTS-S-HHHHHHHTT-SSHHHHHHHHHHIIIIIGGGS-HHHHHHHHHHHHHHSS--TT-------HHHHHHHHHHHHHHH--HHHHHHHHHTS-HHHHHTTS-HHHHTTT--HHHHTTT--HHHHHHHHHHHHHT-

Sequence (177 aa):
MICAIQPQKANREQYGYTIQVQPGVYQSDNITLKPITLISLNELPDELHNAWVTCLASKKRKRLKAFTLLNDEGFKFIPKPFKWFIIELWQLISTKEDDDMALNLTPKDIKQIGEMWGKNLFNHGELEELFSTLPVEKRLKSLKLEERFIGLKPEERLAGLSRSEIKELEKKLREAK